Protein AF-A0A8J5IJC2-F1 (afdb_monomer_lite)

Foldseek 3Di:
DDDDPPDPDDPVVVPPDDDPDFDWDWDFDQDPVVRDTDTDTDGHRPDDPPVVVVLVLVLLVVVLVQCVPPVLLVLLQVLCVVVVHDRDDRDDDDDDDDPVSVVSVVVCVVCVVSVVVSLVVDPCVVVVVCVSPDDD

Structure (mmCIF, N/CA/C/O backbone):
data_AF-A0A8J5IJC2-F1
#
_entry.id   AF-A0A8J5IJC2-F1
#
loop_
_atom_site.group_PDB
_atom_site.id
_atom_site.type_symbol
_atom_site.label_atom_id
_atom_site.label_alt_id
_atom_site.label_comp_id
_atom_site.label_asym_id
_atom_site.label_entity_id
_atom_site.label_seq_id
_atom_site.pdbx_PDB_ins_code
_atom_site.Cartn_x
_atom_site.Cartn_y
_atom_site.Cartn_z
_atom_site.occupancy
_atom_site.B_iso_or_equiv
_atom_site.auth_seq_id
_atom_site.auth_comp_id
_atom_site.auth_asym_id
_atom_site.auth_atom_id
_atom_site.pdbx_PDB_model_num
ATOM 1 N N . MET A 1 1 ? 40.171 -15.729 0.464 1.00 39.00 1 MET A N 1
ATOM 2 C CA . MET A 1 1 ? 39.879 -15.397 -0.945 1.00 39.00 1 MET A CA 1
ATOM 3 C C . MET A 1 1 ? 38.520 -14.717 -0.941 1.00 39.00 1 MET A C 1
ATOM 5 O O . MET A 1 1 ? 37.533 -15.398 -0.703 1.00 39.00 1 MET A O 1
ATOM 9 N N . SER A 1 2 ? 38.489 -13.385 -1.018 1.00 44.62 2 SER A N 1
ATOM 10 C CA . SER A 1 2 ? 37.253 -12.597 -0.936 1.00 44.62 2 SER A CA 1
ATOM 11 C C . SER A 1 2 ? 36.666 -12.419 -2.330 1.00 44.62 2 SER A C 1
ATOM 13 O O . SER A 1 2 ? 37.336 -11.908 -3.225 1.00 44.62 2 SER A O 1
ATOM 15 N N . ASP A 1 3 ? 35.427 -12.865 -2.491 1.00 43.66 3 ASP A N 1
ATOM 16 C CA . ASP A 1 3 ? 34.644 -12.762 -3.714 1.00 43.66 3 ASP A CA 1
ATOM 17 C C . ASP A 1 3 ? 34.124 -11.322 -3.834 1.00 43.66 3 ASP A C 1
ATOM 19 O O . ASP A 1 3 ? 33.207 -10.912 -3.121 1.00 43.66 3 ASP A O 1
ATOM 23 N N . THR A 1 4 ? 34.792 -10.508 -4.652 1.00 52.34 4 THR A N 1
ATOM 24 C CA . THR A 1 4 ? 34.348 -9.141 -4.958 1.00 52.34 4 THR A CA 1
ATOM 25 C C . THR A 1 4 ? 33.920 -9.139 -6.412 1.00 52.34 4 THR A C 1
ATOM 27 O O . THR A 1 4 ? 34.765 -9.143 -7.302 1.00 52.34 4 THR A O 1
ATOM 30 N N . THR A 1 5 ? 32.612 -9.170 -6.661 1.00 50.75 5 THR A N 1
ATOM 31 C CA . THR A 1 5 ? 32.032 -9.087 -8.004 1.00 50.75 5 THR A CA 1
ATOM 32 C C . THR A 1 5 ? 32.439 -7.759 -8.661 1.00 50.75 5 THR A C 1
ATOM 34 O O . THR A 1 5 ? 31.982 -6.701 -8.216 1.00 50.75 5 THR A O 1
ATOM 37 N N . PRO A 1 6 ? 33.255 -7.749 -9.731 1.00 47.47 6 PRO A N 1
ATOM 38 C CA . PRO A 1 6 ? 33.656 -6.520 -10.399 1.00 47.47 6 PRO A CA 1
ATOM 39 C C . PRO A 1 6 ? 32.592 -6.140 -11.437 1.00 47.47 6 PRO A C 1
ATOM 41 O O . PRO A 1 6 ? 32.789 -6.305 -12.636 1.00 47.47 6 PRO A O 1
ATOM 44 N N . SER A 1 7 ? 31.416 -5.693 -10.991 1.00 52.53 7 SER A N 1
ATOM 45 C CA . SER A 1 7 ? 30.450 -4.989 -11.857 1.00 52.53 7 SER A CA 1
ATOM 46 C C . SER A 1 7 ? 29.295 -4.376 -11.069 1.00 52.53 7 SER A C 1
ATOM 48 O O . SER A 1 7 ? 28.123 -4.620 -11.339 1.00 52.53 7 SER A O 1
ATOM 50 N N . ALA A 1 8 ? 29.614 -3.525 -10.101 1.00 47.00 8 ALA A N 1
ATOM 51 C CA . ALA A 1 8 ? 28.710 -2.439 -9.748 1.00 47.00 8 ALA A CA 1
ATOM 52 C C . ALA A 1 8 ? 29.224 -1.188 -10.471 1.00 47.00 8 ALA A C 1
ATOM 54 O O . ALA A 1 8 ? 30.183 -0.563 -10.027 1.00 47.00 8 ALA A O 1
ATOM 55 N N . LYS A 1 9 ? 28.644 -0.865 -11.633 1.00 51.8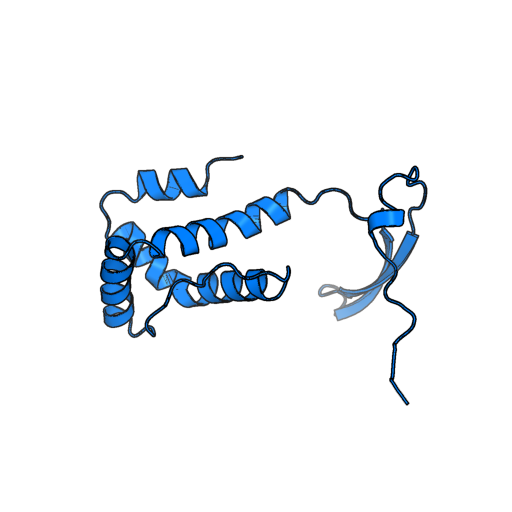8 9 LYS A N 1
ATOM 56 C CA . LYS A 1 9 ? 28.925 0.407 -12.313 1.00 51.88 9 LYS A CA 1
ATOM 57 C C . LYS A 1 9 ? 28.231 1.518 -11.528 1.00 51.88 9 LYS A C 1
ATOM 59 O O . LYS A 1 9 ? 27.026 1.439 -11.291 1.00 51.88 9 LYS A O 1
ATOM 64 N N . ASN A 1 10 ? 28.997 2.509 -11.082 1.00 49.88 10 ASN A N 1
ATOM 65 C CA . ASN A 1 10 ? 28.480 3.620 -10.297 1.00 49.88 10 ASN A CA 1
ATOM 66 C C . ASN A 1 10 ? 27.628 4.515 -11.210 1.00 49.88 10 ASN A C 1
ATOM 68 O O . ASN A 1 10 ? 28.122 5.086 -12.176 1.00 49.88 10 ASN A O 1
ATOM 72 N N . VAL A 1 11 ? 26.322 4.578 -10.946 1.00 51.12 11 VAL A N 1
ATOM 73 C CA . VAL A 1 11 ? 25.348 5.271 -11.813 1.00 51.12 11 VAL A CA 1
ATOM 74 C C . VAL A 1 11 ? 25.561 6.791 -11.802 1.00 51.12 11 VAL A C 1
ATOM 76 O O . VAL A 1 11 ? 25.141 7.472 -12.733 1.00 51.12 11 VAL A O 1
ATOM 79 N N . ALA A 1 12 ? 26.244 7.315 -10.778 1.00 53.81 12 ALA A N 1
ATOM 80 C CA . ALA A 1 12 ? 26.545 8.736 -10.631 1.00 53.81 12 ALA A CA 1
ATOM 81 C C . ALA A 1 12 ? 27.420 9.291 -11.770 1.00 53.81 12 ALA A C 1
ATOM 83 O O . ALA A 1 12 ? 27.197 10.415 -12.206 1.00 53.81 12 ALA A O 1
ATOM 84 N N . ASP A 1 13 ? 28.338 8.485 -12.314 1.00 50.62 13 ASP A N 1
ATOM 85 C CA . ASP A 1 13 ? 29.309 8.936 -13.322 1.00 50.62 13 ASP A CA 1
ATOM 86 C C . ASP A 1 13 ? 28.683 9.174 -14.713 1.00 50.62 13 ASP A C 1
ATOM 88 O O . ASP A 1 13 ? 29.364 9.624 -15.626 1.00 50.62 13 ASP A O 1
ATOM 92 N N . HIS A 1 14 ? 27.403 8.828 -14.911 1.00 53.28 14 HIS A N 1
ATOM 93 C CA . HIS A 1 14 ? 26.690 8.922 -16.200 1.00 53.28 14 HIS A CA 1
ATOM 94 C C . HIS A 1 14 ? 25.516 9.921 -16.161 1.00 53.28 14 HIS A C 1
ATOM 96 O O . HIS A 1 14 ? 24.612 9.859 -17.001 1.00 53.28 14 HIS A O 1
ATOM 102 N N . ILE A 1 15 ? 25.471 10.792 -15.146 1.00 52.31 15 ILE A N 1
ATOM 103 C CA . ILE A 1 15 ? 24.388 11.773 -14.975 1.00 52.31 15 ILE A CA 1
ATOM 104 C C . ILE A 1 15 ? 24.649 13.058 -15.776 1.00 52.31 15 ILE A C 1
ATOM 106 O O . ILE A 1 15 ? 23.685 13.643 -16.260 1.00 52.31 15 ILE A O 1
ATOM 110 N N . ASP A 1 16 ? 25.913 13.420 -16.017 1.00 47.41 16 ASP A N 1
ATOM 111 C CA . ASP A 1 16 ? 26.277 14.703 -16.646 1.00 47.41 16 ASP A CA 1
ATOM 112 C C . ASP A 1 16 ? 26.792 14.596 -18.096 1.00 47.41 16 ASP A C 1
ATOM 114 O O . ASP A 1 16 ? 27.150 15.606 -18.698 1.00 47.41 16 ASP A O 1
ATOM 118 N N . SER A 1 17 ? 26.824 13.401 -18.700 1.00 45.72 17 SER A N 1
ATOM 119 C CA . SER A 1 17 ? 27.135 13.265 -20.131 1.00 45.72 17 SER A CA 1
ATOM 120 C C . SER A 1 17 ? 25.862 13.410 -20.963 1.00 45.72 17 SER A C 1
ATOM 122 O O . SER A 1 17 ? 24.899 12.674 -20.723 1.00 45.72 17 SER A O 1
ATOM 124 N N . GLU A 1 18 ? 25.870 14.315 -21.946 1.00 50.12 18 GLU A N 1
ATOM 125 C CA . GLU A 1 18 ? 24.816 14.469 -22.956 1.00 50.12 18 GLU A CA 1
ATOM 126 C C . GLU A 1 18 ? 24.369 13.090 -23.466 1.00 50.12 18 GLU A C 1
ATOM 128 O O . GLU A 1 18 ? 25.147 12.341 -24.057 1.00 50.12 18 GLU A O 1
ATOM 133 N N . LYS A 1 19 ? 23.126 12.702 -23.157 1.00 50.97 19 LYS A N 1
ATOM 134 C CA . LYS A 1 19 ? 22.602 11.377 -23.496 1.00 50.97 19 LYS A CA 1
ATOM 135 C C . LYS A 1 19 ? 22.082 11.361 -24.925 1.00 50.97 19 LYS A C 1
ATOM 137 O O . LYS A 1 19 ? 20.874 11.362 -25.146 1.00 50.97 19 LYS A O 1
ATOM 142 N N . GLU A 1 20 ? 22.987 11.282 -25.886 1.00 56.50 20 GLU A N 1
ATOM 143 C CA . GLU A 1 20 ? 22.669 10.635 -27.154 1.00 56.50 20 GLU A CA 1
ATOM 144 C C . GLU A 1 20 ? 23.007 9.155 -27.010 1.00 56.50 20 GLU A C 1
ATOM 146 O O . GLU A 1 20 ? 24.162 8.792 -27.129 1.00 56.50 20 GLU A O 1
ATOM 151 N N 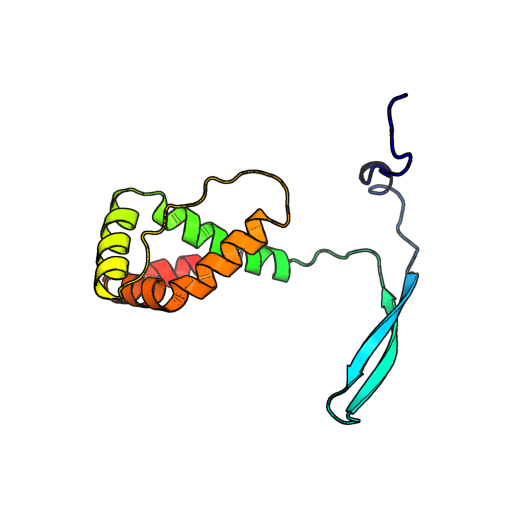. ASP A 1 21 ? 22.024 8.316 -26.669 1.00 50.09 21 ASP A N 1
ATOM 152 C CA . ASP A 1 21 ? 22.077 6.879 -26.979 1.00 50.09 21 ASP A CA 1
ATOM 153 C C . ASP A 1 21 ? 20.713 6.235 -26.700 1.00 50.09 21 ASP A C 1
ATOM 155 O O . ASP A 1 21 ? 20.429 5.690 -25.631 1.00 50.09 21 ASP A O 1
ATOM 159 N N . CYS A 1 22 ? 19.826 6.304 -27.691 1.00 54.47 22 CYS A N 1
ATOM 160 C CA . CYS A 1 22 ? 18.701 5.383 -27.782 1.00 54.47 22 CYS A CA 1
ATOM 161 C C . CYS A 1 22 ? 19.257 3.972 -28.015 1.00 54.47 22 CYS A C 1
ATOM 163 O O . CYS A 1 22 ? 19.908 3.738 -29.031 1.00 54.47 22 CYS A O 1
ATOM 165 N N . PHE A 1 23 ? 18.978 3.011 -27.131 1.00 59.34 23 PHE A N 1
ATOM 166 C CA . PHE A 1 23 ? 19.364 1.619 -27.366 1.00 59.34 23 PHE A CA 1
ATOM 167 C C . PHE A 1 23 ? 18.157 0.791 -27.806 1.00 59.34 23 PHE A C 1
ATOM 169 O O . PHE A 1 23 ? 17.082 0.826 -27.208 1.00 59.34 23 PHE A O 1
ATOM 176 N N . MET A 1 24 ? 18.329 0.020 -28.876 1.00 63.12 24 MET A N 1
ATOM 177 C CA . MET A 1 24 ? 17.302 -0.897 -29.364 1.00 63.12 24 MET A CA 1
ATOM 178 C C . MET A 1 24 ? 17.246 -2.123 -28.454 1.00 63.12 24 MET A C 1
ATOM 180 O O . MET A 1 24 ? 18.230 -2.853 -28.324 1.00 63.12 24 MET A O 1
ATOM 184 N N . ARG A 1 25 ? 16.092 -2.379 -27.832 1.00 58.97 25 ARG A N 1
ATOM 185 C CA . ARG A 1 25 ? 15.852 -3.591 -27.042 1.00 58.97 25 ARG A CA 1
ATOM 186 C C . ARG A 1 25 ? 14.787 -4.441 -27.716 1.00 58.97 25 ARG A C 1
ATOM 188 O O . ARG A 1 25 ? 13.685 -3.978 -27.986 1.00 58.97 25 ARG A O 1
ATOM 195 N N . THR A 1 26 ? 15.107 -5.712 -27.945 1.00 68.00 26 THR A N 1
ATOM 196 C CA . THR A 1 26 ? 14.110 -6.704 -28.366 1.00 68.00 26 THR A CA 1
ATOM 197 C C . THR A 1 26 ? 13.494 -7.333 -27.120 1.00 68.00 26 THR A C 1
ATOM 199 O O . THR A 1 26 ? 14.220 -7.861 -26.276 1.00 68.00 26 THR A O 1
ATOM 202 N N . VAL A 1 27 ? 12.172 -7.264 -26.986 1.00 74.69 27 VAL A N 1
ATOM 203 C CA . VAL A 1 27 ? 11.405 -7.934 -25.928 1.00 74.69 27 VAL A CA 1
ATOM 204 C C . VAL A 1 27 ? 10.406 -8.897 -26.557 1.00 74.69 27 VAL A C 1
ATOM 206 O O . VAL A 1 27 ? 9.813 -8.603 -27.591 1.00 74.69 27 VAL A O 1
ATOM 209 N N . THR A 1 28 ? 10.239 -10.070 -25.954 1.00 77.00 28 THR A N 1
ATOM 210 C CA . THR A 1 28 ? 9.183 -11.017 -26.325 1.00 77.00 28 THR A CA 1
ATOM 211 C C . THR A 1 28 ? 7.951 -10.717 -25.486 1.00 77.00 28 THR A C 1
ATOM 213 O O . THR A 1 28 ? 8.014 -10.817 -24.260 1.00 77.00 28 THR A O 1
ATOM 216 N N . VAL A 1 29 ? 6.856 -10.331 -26.133 1.00 79.31 29 VAL A N 1
ATOM 217 C CA . VAL A 1 29 ? 5.585 -9.991 -25.483 1.00 79.31 29 VAL A CA 1
ATOM 218 C C . VAL A 1 29 ? 4.540 -11.015 -25.908 1.00 79.31 29 VAL A C 1
ATOM 220 O O . VAL A 1 29 ? 4.540 -11.469 -27.049 1.00 79.31 29 VAL A O 1
ATOM 223 N N . TRP A 1 30 ? 3.680 -11.415 -24.978 1.00 85.00 30 TRP A N 1
ATOM 224 C CA . TRP A 1 30 ? 2.556 -12.291 -25.284 1.00 85.00 30 TRP A CA 1
ATOM 225 C C . TRP A 1 30 ? 1.468 -11.510 -26.029 1.00 85.00 30 TRP A C 1
ATOM 227 O O . TRP A 1 30 ? 1.042 -10.458 -25.551 1.00 85.00 30 TRP A O 1
ATOM 237 N N . ASN A 1 31 ? 1.031 -12.011 -27.185 1.00 82.94 31 ASN A N 1
ATOM 238 C CA . ASN A 1 31 ? -0.045 -11.433 -27.981 1.00 82.94 31 ASN A CA 1
ATOM 239 C C . ASN A 1 31 ? -1.303 -12.303 -27.876 1.00 82.94 31 ASN A C 1
ATOM 241 O O . ASN A 1 31 ? -1.368 -13.402 -28.420 1.00 82.94 31 ASN A O 1
ATOM 245 N N . GLU A 1 32 ? -2.323 -11.778 -27.200 1.00 81.38 32 GLU A N 1
ATOM 246 C CA . GLU A 1 32 ? -3.595 -12.475 -26.973 1.00 81.38 32 GLU A CA 1
ATOM 247 C C . GLU A 1 32 ? -4.430 -12.655 -28.251 1.00 81.38 32 GLU A C 1
ATOM 249 O O . GLU A 1 32 ? -5.234 -13.577 -28.330 1.00 81.38 32 GLU A O 1
ATOM 254 N N . SER A 1 33 ? -4.250 -11.798 -29.262 1.00 84.81 33 SER A N 1
ATOM 255 C CA . SER A 1 33 ? -5.029 -11.864 -30.510 1.00 84.81 33 SER A CA 1
ATOM 256 C C . SER A 1 33 ? -4.546 -12.957 -31.463 1.00 84.81 33 SER A C 1
ATOM 258 O O . SER A 1 33 ? -5.332 -13.486 -32.249 1.00 84.81 33 SER A O 1
ATOM 260 N N . THR A 1 34 ? -3.262 -13.300 -31.384 1.00 86.44 34 THR A N 1
ATOM 261 C CA . THR A 1 34 ? -2.617 -14.321 -32.219 1.00 86.44 34 THR A CA 1
ATOM 262 C C . THR A 1 34 ? -2.211 -15.563 -31.429 1.00 86.44 34 THR A C 1
ATOM 264 O O . THR A 1 34 ? -1.695 -16.503 -32.028 1.00 86.44 34 THR A O 1
ATOM 267 N N . ASP A 1 35 ? -2.451 -15.571 -30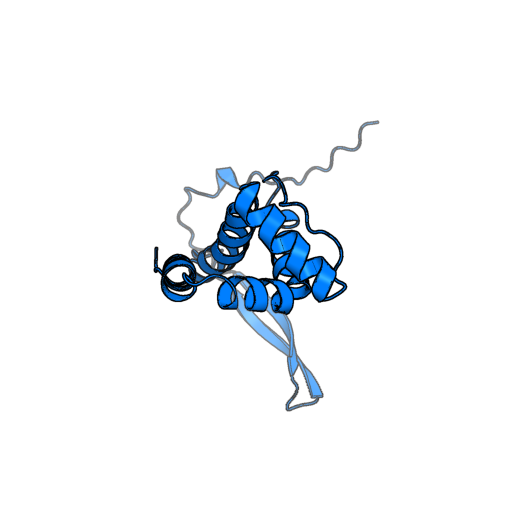.112 1.00 88.88 35 ASP A N 1
ATOM 268 C CA . ASP A 1 35 ? -2.068 -16.632 -29.169 1.00 88.88 35 ASP A CA 1
ATOM 269 C C . ASP A 1 35 ? -0.578 -17.019 -29.294 1.00 88.88 35 ASP A C 1
ATOM 271 O O . ASP A 1 35 ? -0.198 -18.191 -29.322 1.00 88.88 35 ASP A O 1
ATOM 275 N N . SER A 1 36 ? 0.289 -16.008 -29.446 1.00 87.94 36 SER A N 1
ATOM 276 C CA . SER A 1 36 ? 1.711 -16.192 -29.763 1.00 87.94 36 SER A CA 1
ATOM 277 C C . SER A 1 36 ? 2.644 -15.263 -28.988 1.00 87.94 36 SER A C 1
ATOM 279 O O . SER A 1 36 ? 2.268 -14.185 -28.529 1.00 87.94 36 SER A O 1
ATOM 281 N N . TRP A 1 37 ? 3.910 -15.676 -28.865 1.00 83.75 37 TRP A N 1
ATOM 282 C CA . TRP A 1 37 ? 4.991 -14.810 -28.390 1.00 83.75 37 TRP A CA 1
ATOM 283 C C . TRP A 1 37 ? 5.554 -13.986 -29.545 1.00 83.75 37 TRP A C 1
ATOM 285 O O . TRP A 1 37 ? 6.280 -14.509 -30.393 1.00 83.75 37 TRP A O 1
ATOM 295 N N . ASP A 1 38 ? 5.290 -12.686 -29.529 1.00 86.62 38 ASP A N 1
ATOM 296 C CA . ASP A 1 38 ? 5.750 -11.767 -30.561 1.00 86.62 38 ASP A CA 1
ATOM 297 C C . ASP A 1 38 ? 7.054 -11.090 -30.138 1.00 86.62 38 ASP A C 1
ATOM 299 O O . ASP A 1 38 ? 7.227 -10.656 -28.995 1.00 86.62 38 ASP A O 1
ATOM 303 N N . LYS A 1 39 ? 8.003 -10.986 -31.073 1.00 80.94 39 LYS A N 1
ATOM 304 C CA . LYS A 1 39 ? 9.241 -10.225 -30.865 1.00 80.94 39 LYS A CA 1
ATOM 305 C C . LYS A 1 39 ? 8.999 -8.767 -31.227 1.00 80.94 39 LYS A C 1
ATOM 307 O O . LYS A 1 39 ? 8.958 -8.419 -32.404 1.00 80.94 39 LYS A O 1
ATOM 312 N N . LEU A 1 40 ? 8.901 -7.915 -30.214 1.00 74.38 40 LEU A N 1
ATOM 313 C CA . LEU A 1 40 ? 8.827 -6.473 -30.386 1.00 74.38 40 LEU A CA 1
ATOM 314 C C . LEU A 1 40 ? 10.236 -5.881 -30.289 1.00 74.38 40 LEU A C 1
ATOM 316 O O . LEU A 1 40 ? 10.912 -6.018 -29.267 1.00 74.38 40 LEU A O 1
ATOM 320 N N . VAL A 1 41 ? 10.683 -5.210 -31.349 1.00 68.12 41 VAL A N 1
ATOM 321 C CA . VAL A 1 41 ? 11.888 -4.376 -31.307 1.00 68.12 41 VAL A CA 1
ATOM 322 C C . VAL A 1 41 ? 11.454 -2.972 -30.907 1.00 68.12 41 VAL A C 1
ATOM 324 O O . VAL A 1 41 ? 10.728 -2.318 -31.650 1.00 68.12 41 VAL A O 1
ATOM 327 N N . MET A 1 42 ? 11.873 -2.517 -29.728 1.00 56.88 42 MET A N 1
ATOM 328 C CA . MET A 1 42 ? 11.525 -1.198 -29.208 1.00 56.88 42 MET A CA 1
ATOM 329 C C . MET A 1 42 ? 12.787 -0.356 -29.026 1.00 56.88 42 MET A C 1
ATOM 331 O O . MET A 1 42 ? 13.762 -0.799 -28.415 1.00 56.88 42 MET A O 1
ATOM 335 N N . THR A 1 43 ? 12.760 0.871 -29.541 1.00 53.25 43 THR A N 1
ATOM 336 C CA . THR A 1 43 ? 13.769 1.889 -29.243 1.00 53.25 43 THR A CA 1
ATOM 337 C C . THR A 1 43 ? 13.569 2.349 -27.804 1.00 53.25 43 THR A C 1
ATOM 339 O O . THR A 1 43 ? 12.530 2.920 -27.480 1.00 53.25 43 THR A O 1
ATOM 342 N N . VAL A 1 44 ? 14.530 2.072 -26.924 1.00 54.69 44 VAL A N 1
ATOM 343 C CA . VAL A 1 44 ? 14.479 2.494 -25.523 1.00 54.69 44 VAL A CA 1
ATOM 344 C C . VAL A 1 44 ? 15.398 3.692 -25.348 1.00 54.69 44 VAL A C 1
ATOM 346 O O . VAL A 1 44 ? 16.620 3.578 -25.424 1.00 54.69 44 VAL A O 1
ATOM 349 N N . THR A 1 45 ? 14.805 4.851 -25.087 1.00 55.50 45 THR A N 1
ATOM 350 C CA . THR A 1 45 ? 15.543 6.012 -24.588 1.00 55.50 45 THR A CA 1
ATOM 351 C C . THR A 1 45 ? 15.885 5.757 -23.112 1.00 55.50 45 THR A C 1
ATOM 353 O O . THR A 1 45 ? 14.996 5.335 -22.363 1.00 55.50 45 THR A O 1
ATOM 356 N N . PRO A 1 46 ? 17.133 5.962 -22.650 1.00 57.34 46 PRO A N 1
ATOM 357 C CA . PRO A 1 46 ? 17.497 5.781 -21.250 1.00 57.34 46 PRO A CA 1
ATOM 358 C C . PRO A 1 46 ? 16.637 6.666 -20.339 1.00 57.34 46 PRO A C 1
ATOM 360 O O . PRO A 1 46 ? 16.856 7.868 -20.256 1.00 57.34 46 PRO A O 1
ATOM 363 N N . GLY A 1 47 ? 15.669 6.035 -19.667 1.00 51.69 47 GLY A N 1
ATOM 364 C CA . GLY A 1 47 ? 14.892 6.534 -18.529 1.00 51.69 47 GLY A CA 1
ATOM 365 C C . GLY A 1 47 ? 14.622 8.036 -18.509 1.00 51.69 47 GLY A C 1
ATOM 366 O O . GLY A 1 47 ? 15.256 8.758 -17.743 1.00 51.69 47 GLY A O 1
ATOM 367 N N . CYS A 1 48 ? 13.648 8.496 -19.293 1.00 49.72 48 CYS A N 1
ATOM 368 C CA . CYS A 1 48 ? 12.976 9.759 -19.000 1.00 49.72 48 CYS A CA 1
ATOM 369 C C . CYS A 1 48 ? 12.266 9.674 -17.634 1.00 49.72 48 CYS A C 1
ATOM 371 O O . CYS A 1 48 ? 11.924 8.580 -17.171 1.00 49.72 48 CYS A O 1
ATOM 373 N N . ALA A 1 49 ? 12.068 10.817 -16.970 1.00 56.97 49 ALA A N 1
ATOM 374 C CA . ALA A 1 49 ? 11.317 10.875 -15.719 1.00 56.97 49 ALA A CA 1
ATOM 375 C C . ALA A 1 49 ? 9.918 10.265 -15.927 1.00 56.97 49 ALA A C 1
ATOM 377 O O . ALA A 1 49 ? 9.210 10.638 -16.858 1.00 56.97 49 ALA A O 1
ATOM 378 N N . PHE A 1 50 ? 9.553 9.280 -15.099 1.00 65.19 50 PHE A N 1
ATOM 379 C CA . PHE A 1 50 ? 8.218 8.680 -15.095 1.00 65.19 50 PHE A CA 1
ATOM 380 C C . PHE A 1 50 ? 7.443 9.233 -13.904 1.00 65.19 50 PHE A C 1
ATOM 382 O O . PHE A 1 50 ? 7.282 8.575 -12.867 1.00 65.19 50 PHE A O 1
ATOM 389 N N . ASP A 1 51 ? 7.036 10.491 -14.043 1.00 68.88 51 ASP A N 1
ATOM 390 C CA . ASP A 1 51 ? 6.390 11.258 -12.981 1.00 68.88 51 ASP A CA 1
ATOM 391 C C . ASP A 1 51 ? 5.069 10.604 -12.549 1.00 68.88 51 ASP A C 1
ATOM 393 O O . ASP A 1 51 ? 4.735 10.593 -11.360 1.00 68.88 51 ASP A O 1
ATOM 397 N N . GLU A 1 52 ? 4.364 9.941 -13.473 1.00 75.00 52 GLU A N 1
ATOM 398 C CA . GLU A 1 52 ? 3.175 9.143 -13.175 1.00 75.00 52 GLU A CA 1
ATOM 399 C C . GLU A 1 52 ? 3.494 7.984 -12.224 1.00 75.00 52 GLU A C 1
ATOM 401 O O . GLU A 1 52 ? 2.746 7.729 -11.277 1.00 75.00 52 GLU A O 1
ATOM 406 N N . GLY A 1 53 ? 4.628 7.306 -12.423 1.00 72.75 53 GLY A N 1
ATOM 407 C CA . GLY A 1 53 ? 5.097 6.253 -11.525 1.00 72.75 53 GLY A CA 1
ATOM 408 C C . GLY A 1 53 ? 5.398 6.787 -10.127 1.00 72.75 53 GLY A C 1
ATOM 409 O O . GLY A 1 53 ? 4.991 6.182 -9.132 1.00 72.75 53 GLY A O 1
ATOM 410 N N . GLY A 1 54 ? 6.041 7.954 -10.039 1.00 74.38 54 GLY A N 1
ATOM 411 C CA . GLY A 1 54 ? 6.275 8.649 -8.772 1.00 74.38 54 GLY A CA 1
ATOM 412 C C . GLY A 1 54 ? 4.970 8.982 -8.042 1.00 74.38 54 GLY A C 1
ATOM 413 O O . GLY A 1 54 ? 4.814 8.665 -6.859 1.00 74.38 54 GLY A O 1
ATOM 414 N N . ALA A 1 55 ? 3.990 9.535 -8.760 1.00 78.31 55 ALA A N 1
ATOM 415 C CA . ALA A 1 55 ? 2.674 9.862 -8.219 1.00 78.31 55 ALA A CA 1
ATOM 416 C C . ALA A 1 55 ? 1.912 8.619 -7.723 1.00 78.31 55 ALA A C 1
ATOM 418 O O . ALA A 1 55 ? 1.286 8.654 -6.657 1.00 78.31 55 ALA A O 1
ATOM 419 N N . VAL A 1 56 ? 1.989 7.501 -8.453 1.00 81.50 56 VAL A N 1
ATOM 420 C CA . VAL A 1 56 ? 1.379 6.224 -8.047 1.00 81.50 56 VAL A CA 1
ATOM 421 C C . VAL A 1 56 ? 2.003 5.696 -6.758 1.00 81.50 56 VAL A C 1
ATOM 423 O O . VAL A 1 56 ? 1.267 5.237 -5.891 1.00 81.50 56 VAL A O 1
ATOM 426 N N . ILE A 1 57 ? 3.323 5.800 -6.586 1.00 81.69 57 ILE A N 1
ATOM 427 C CA . ILE A 1 57 ? 4.030 5.351 -5.372 1.00 81.69 57 ILE A CA 1
ATOM 428 C C . ILE A 1 57 ? 3.732 6.262 -4.174 1.00 81.69 57 ILE A C 1
ATOM 430 O O . ILE A 1 57 ? 3.680 5.803 -3.027 1.00 81.69 57 ILE A O 1
ATOM 434 N N . GLN A 1 58 ? 3.488 7.549 -4.417 1.00 83.75 58 GLN A N 1
ATOM 435 C CA . GLN A 1 58 ? 3.214 8.502 -3.349 1.00 83.75 58 GLN A CA 1
ATOM 436 C C . GLN A 1 58 ? 1.871 8.234 -2.649 1.00 83.75 58 GLN A C 1
ATOM 438 O O . GLN A 1 58 ? 1.772 8.397 -1.432 1.00 83.75 58 GLN A O 1
ATOM 443 N N . LYS A 1 59 ? 0.851 7.755 -3.373 1.00 85.94 59 LYS A N 1
ATOM 444 C CA . LYS A 1 59 ? -0.474 7.422 -2.810 1.00 85.94 59 LYS A CA 1
ATOM 445 C C . LYS A 1 59 ? -0.424 6.382 -1.674 1.00 85.94 59 LYS A C 1
ATOM 447 O O . LYS A 1 59 ? -0.855 6.714 -0.567 1.00 85.94 59 LYS A O 1
ATOM 452 N N . PRO A 1 60 ? 0.123 5.163 -1.863 1.00 85.69 60 PRO A N 1
ATOM 453 C CA . PRO A 1 60 ? 0.220 4.177 -0.792 1.00 85.69 60 PRO A CA 1
ATOM 454 C C . PRO A 1 60 ? 1.187 4.619 0.319 1.00 85.69 60 PRO A C 1
ATOM 456 O O . PRO A 1 60 ? 1.006 4.239 1.475 1.00 85.69 60 PRO A O 1
ATOM 459 N N . ARG A 1 61 ? 2.172 5.483 0.023 1.00 86.56 61 ARG A N 1
ATOM 460 C CA . ARG A 1 61 ? 3.044 6.082 1.047 1.00 86.56 61 ARG A CA 1
ATOM 461 C C . ARG A 1 61 ? 2.279 7.045 1.956 1.00 86.56 61 ARG A C 1
ATOM 463 O O . ARG A 1 61 ? 2.404 6.953 3.176 1.00 86.56 61 ARG A O 1
ATOM 470 N N . ASN A 1 62 ? 1.461 7.923 1.378 1.00 86.75 62 ASN A N 1
ATOM 471 C CA . ASN A 1 62 ? 0.590 8.828 2.127 1.00 86.75 62 ASN A CA 1
ATOM 472 C C . ASN A 1 62 ? -0.419 8.039 2.970 1.00 86.75 62 ASN A C 1
ATOM 474 O O . ASN A 1 62 ? -0.609 8.351 4.144 1.00 86.75 62 ASN A O 1
ATOM 478 N N . LEU A 1 63 ? -0.994 6.972 2.407 1.00 87.69 63 LEU A N 1
ATOM 479 C CA . LEU A 1 63 ? -1.902 6.079 3.124 1.00 87.69 63 LEU A CA 1
ATOM 480 C C . LEU A 1 63 ? -1.220 5.418 4.333 1.00 87.69 63 LEU A C 1
ATOM 482 O O . LEU A 1 63 ? -1.738 5.467 5.445 1.00 87.69 63 LEU A O 1
ATOM 486 N N . ASN A 1 64 ? -0.022 4.857 4.151 1.00 88.31 64 ASN A N 1
ATOM 487 C CA . ASN A 1 64 ? 0.751 4.277 5.251 1.00 88.31 64 ASN A CA 1
ATOM 488 C C . ASN A 1 64 ? 1.102 5.321 6.327 1.00 88.31 64 ASN A C 1
ATOM 490 O O . ASN A 1 64 ? 1.064 5.022 7.519 1.00 88.31 64 ASN A O 1
ATOM 494 N N . ASN A 1 65 ? 1.414 6.556 5.923 1.00 86.88 65 ASN A N 1
ATOM 495 C CA . ASN A 1 65 ? 1.706 7.647 6.852 1.00 86.88 65 ASN A CA 1
ATOM 496 C C . ASN A 1 65 ? 0.480 8.086 7.662 1.00 86.88 65 ASN A C 1
ATOM 498 O O . ASN A 1 65 ? 0.633 8.379 8.845 1.00 86.88 65 ASN A O 1
ATOM 502 N N . HIS A 1 66 ? -0.719 8.078 7.074 1.00 87.00 66 HIS A N 1
ATOM 503 C CA . HIS A 1 66 ? -1.971 8.354 7.790 1.00 87.00 66 HIS A CA 1
ATOM 504 C C . HIS A 1 66 ? -2.127 7.417 8.994 1.00 87.00 66 HIS A C 1
ATOM 506 O O . HIS A 1 66 ? -2.305 7.850 10.126 1.00 87.00 66 HIS A O 1
ATOM 512 N N . PHE A 1 67 ? -1.914 6.115 8.812 1.00 87.69 67 PHE A N 1
ATOM 513 C CA . PHE A 1 67 ? -2.060 5.157 9.912 1.00 87.69 67 PHE A CA 1
ATOM 514 C C . PHE A 1 67 ? -0.913 5.166 10.938 1.00 87.69 67 PHE A C 1
ATOM 516 O O . PHE A 1 67 ? -0.997 4.470 11.953 1.00 87.69 67 PHE A O 1
ATOM 523 N N . LYS A 1 68 ? 0.138 5.984 10.764 1.00 86.50 68 LYS A N 1
ATOM 524 C CA . LYS A 1 68 ? 1.164 6.164 11.809 1.00 86.50 68 LYS A CA 1
ATOM 525 C C . LYS A 1 68 ? 0.593 6.821 13.064 1.00 86.50 68 LYS A C 1
ATOM 527 O O . LYS A 1 68 ? 1.038 6.486 14.162 1.00 86.50 68 LYS A O 1
ATOM 532 N N . SER A 1 69 ? -0.412 7.688 12.933 1.00 86.12 69 SER A N 1
ATOM 533 C CA . SER A 1 69 ? -1.093 8.287 14.084 1.00 86.12 69 SER A CA 1
ATOM 534 C C . SER A 1 69 ? -1.801 7.211 14.921 1.00 86.12 69 SER A C 1
ATOM 536 O O . SER A 1 69 ? -2.649 6.497 14.378 1.00 86.12 69 SER A O 1
ATOM 538 N N . PRO A 1 70 ? -1.537 7.098 16.240 1.00 87.75 70 PRO A N 1
ATOM 539 C CA . PRO A 1 70 ? -2.182 6.096 17.092 1.00 87.75 70 PRO A CA 1
ATOM 540 C C . PRO A 1 70 ? -3.712 6.164 17.052 1.00 87.75 70 PRO A C 1
ATOM 542 O O . PRO A 1 70 ? -4.382 5.136 17.028 1.00 87.75 70 PRO A O 1
ATOM 545 N N . LYS A 1 71 ? -4.279 7.376 16.970 1.00 88.75 71 LYS A N 1
ATOM 546 C CA . LYS A 1 71 ? -5.731 7.584 16.870 1.00 88.75 71 LYS A CA 1
ATOM 547 C C . LYS A 1 71 ? -6.306 6.942 15.606 1.00 88.75 71 LYS A C 1
ATOM 549 O O . LYS A 1 71 ? -7.303 6.228 15.676 1.00 88.75 71 LYS A O 1
ATOM 554 N N . GLN A 1 72 ? -5.684 7.206 14.457 1.00 88.75 72 GLN A N 1
ATOM 555 C CA . GLN A 1 72 ? -6.141 6.695 13.162 1.00 88.75 72 GLN A CA 1
ATOM 556 C C . GLN A 1 72 ? -5.909 5.185 13.066 1.00 88.75 72 GLN A C 1
ATOM 558 O O . GLN A 1 72 ? -6.804 4.467 12.632 1.00 88.75 72 GLN A O 1
ATOM 563 N N . ARG A 1 73 ? -4.769 4.699 13.571 1.00 89.56 73 ARG A N 1
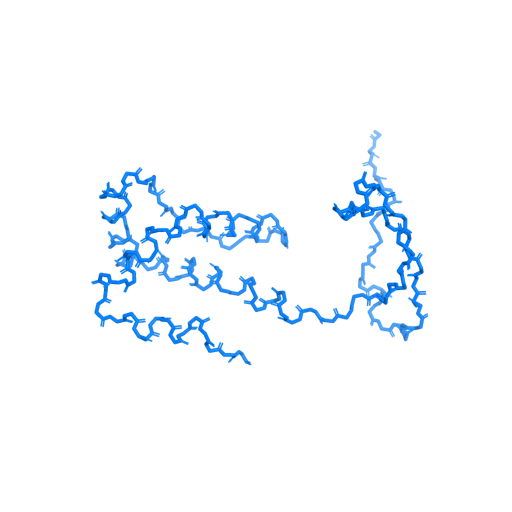ATOM 564 C CA . ARG A 1 73 ? -4.445 3.271 13.646 1.00 89.56 73 ARG A CA 1
ATOM 565 C C . ARG A 1 73 ? -5.448 2.491 14.486 1.00 89.56 73 ARG A C 1
ATOM 567 O O . ARG A 1 73 ? -5.967 1.490 14.024 1.00 89.56 73 ARG A O 1
ATOM 574 N N . ASN A 1 74 ? -5.771 2.965 15.687 1.00 90.06 74 ASN A N 1
ATOM 575 C CA . ASN A 1 74 ? -6.701 2.265 16.575 1.00 90.06 74 ASN A CA 1
ATOM 576 C C . ASN A 1 74 ? -8.125 2.235 16.010 1.00 90.06 74 ASN A C 1
ATOM 578 O O . ASN A 1 74 ? -8.844 1.259 16.198 1.00 90.06 74 ASN A O 1
ATOM 582 N N . ALA A 1 75 ? -8.540 3.287 15.301 1.00 89.62 75 ALA A N 1
ATOM 583 C CA . ALA A 1 75 ? -9.809 3.281 14.580 1.00 89.62 75 ALA A CA 1
ATOM 584 C C . ALA A 1 75 ? -9.792 2.291 13.402 1.00 89.62 75 ALA A C 1
ATOM 586 O O . ALA A 1 75 ? -10.775 1.589 13.189 1.00 89.62 75 ALA A O 1
ATOM 587 N N . PHE A 1 76 ? -8.671 2.191 12.682 1.00 90.81 76 PHE A N 1
ATOM 588 C CA . PHE A 1 76 ? -8.492 1.219 11.607 1.00 90.81 76 PHE A CA 1
ATOM 589 C C . PHE A 1 76 ? -8.510 -0.229 12.119 1.00 90.81 76 PHE A C 1
ATOM 591 O O . PHE A 1 76 ? -9.228 -1.050 11.558 1.00 90.81 76 PHE A O 1
ATOM 598 N N . LYS A 1 77 ? -7.827 -0.523 13.235 1.00 91.62 77 LYS A N 1
ATOM 599 C CA . LYS A 1 77 ? -7.786 -1.857 13.868 1.00 91.62 77 LYS A CA 1
ATOM 600 C C . LYS A 1 77 ? -9.180 -2.427 14.138 1.00 91.62 77 LYS A C 1
ATOM 602 O O . LYS A 1 77 ? -9.449 -3.562 13.773 1.00 91.62 77 LYS A O 1
ATOM 607 N N . LYS A 1 78 ? -10.107 -1.609 14.648 1.00 91.06 78 LYS A N 1
ATOM 608 C CA . LYS A 1 78 ? -11.508 -2.020 14.872 1.00 91.06 78 LYS A CA 1
ATOM 609 C C . LYS A 1 78 ? -12.215 -2.480 13.596 1.00 91.06 78 LYS A C 1
ATOM 611 O O . LYS A 1 78 ? -13.055 -3.371 13.634 1.00 91.06 78 LYS A O 1
ATOM 616 N N . ILE A 1 79 ? -11.899 -1.853 12.466 1.00 91.19 79 ILE A N 1
ATOM 617 C CA . ILE A 1 79 ? -12.478 -2.201 11.164 1.00 91.19 79 ILE A CA 1
ATOM 618 C C . ILE A 1 79 ? -11.821 -3.460 10.613 1.00 91.19 79 ILE A C 1
ATOM 620 O O . ILE A 1 79 ? -12.511 -4.305 10.051 1.00 91.19 79 ILE A 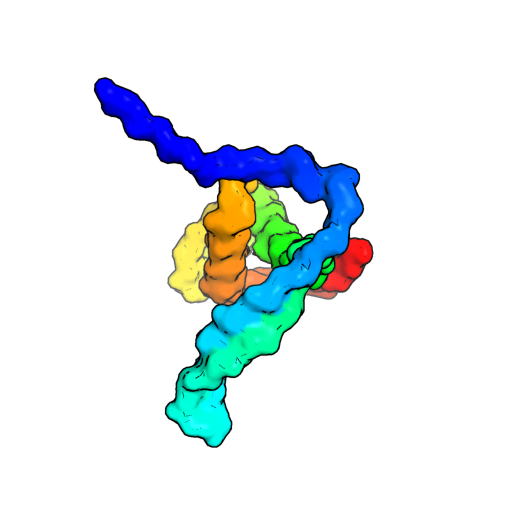O 1
ATOM 624 N N . GLN A 1 80 ? -10.511 -3.617 10.815 1.00 91.06 80 GLN A N 1
ATOM 625 C CA . GLN A 1 80 ? -9.815 -4.853 10.470 1.00 91.06 80 GLN A CA 1
ATOM 626 C C . GLN A 1 80 ? -10.402 -6.041 11.239 1.00 91.06 80 GLN A C 1
ATOM 628 O O . GLN A 1 80 ? -10.762 -7.030 10.613 1.00 91.06 80 GLN A O 1
ATOM 633 N N . GLU A 1 81 ? -10.605 -5.907 12.552 1.00 92.56 81 GLU A N 1
ATOM 634 C CA . GLU A 1 81 ? -11.260 -6.921 13.389 1.00 92.56 81 GLU A CA 1
ATOM 635 C C . GLU A 1 81 ? -12.674 -7.250 12.889 1.00 92.56 81 GLU A C 1
ATOM 637 O O . GLU A 1 81 ? -13.000 -8.419 12.687 1.00 92.56 81 GLU A O 1
ATOM 642 N N . ALA A 1 82 ? -13.497 -6.231 12.614 1.00 91.75 82 ALA A N 1
ATOM 643 C CA . ALA A 1 82 ? -14.860 -6.422 12.114 1.00 91.75 82 ALA A CA 1
ATOM 644 C C . ALA A 1 82 ? -14.912 -7.147 10.758 1.00 91.75 82 ALA A C 1
ATOM 646 O O . ALA A 1 82 ? -15.851 -7.893 10.488 1.00 91.75 82 ALA A O 1
ATOM 647 N N . LEU A 1 83 ? -13.900 -6.944 9.912 1.00 91.31 83 LEU A N 1
ATOM 648 C CA . LEU A 1 83 ? -13.777 -7.575 8.598 1.00 91.31 83 LEU A CA 1
ATOM 649 C C . LEU A 1 83 ? -12.900 -8.840 8.616 1.00 91.31 83 LEU A C 1
ATOM 651 O O . LEU A 1 83 ? -12.601 -9.381 7.555 1.00 91.31 83 LEU A O 1
ATOM 655 N N . SER A 1 84 ? -12.487 -9.322 9.796 1.00 92.50 84 SER A N 1
ATOM 656 C CA . SER A 1 84 ? -11.597 -10.485 9.962 1.00 92.50 84 SER A CA 1
ATOM 657 C C . SER A 1 84 ? -10.241 -10.361 9.245 1.00 92.50 84 SER A C 1
ATOM 659 O O . SER A 1 84 ? -9.637 -11.357 8.846 1.00 92.50 84 SER A O 1
ATOM 661 N N . TYR A 1 85 ? -9.742 -9.136 9.084 1.00 89.12 85 TYR A N 1
ATOM 662 C CA . TYR A 1 85 ? -8.402 -8.864 8.576 1.00 89.12 85 TYR A CA 1
ATOM 663 C C . TYR A 1 85 ? -7.363 -8.896 9.703 1.00 89.12 85 TYR A C 1
ATOM 665 O O . TYR A 1 85 ? -7.646 -8.446 10.815 1.00 89.12 85 TYR A O 1
ATOM 673 N N . PRO A 1 86 ? -6.129 -9.350 9.417 1.00 87.56 86 PRO A N 1
ATOM 674 C CA . PRO A 1 86 ? -5.040 -9.251 10.374 1.00 87.56 86 PRO A CA 1
ATOM 675 C C . PRO A 1 86 ? -4.716 -7.789 10.696 1.00 87.56 86 PRO A C 1
ATOM 677 O O . PRO A 1 86 ? -4.890 -6.891 9.872 1.00 87.56 86 PRO A O 1
ATOM 680 N N . GLU A 1 87 ? -4.221 -7.556 11.905 1.00 86.31 87 GLU A N 1
ATOM 681 C CA . GLU A 1 87 ? -3.797 -6.238 12.360 1.00 86.31 87 GLU A CA 1
ATOM 682 C C . GLU A 1 87 ? -2.658 -5.703 11.483 1.00 86.31 87 GLU A C 1
ATOM 684 O O . GLU A 1 87 ? -1.631 -6.361 11.287 1.00 86.31 87 GLU A O 1
ATOM 689 N N . LEU A 1 88 ? -2.838 -4.497 10.939 1.00 81.06 88 LEU A N 1
ATOM 690 C CA . LEU A 1 88 ? -1.802 -3.848 10.144 1.00 81.06 88 LEU A CA 1
ATOM 691 C C . LEU A 1 88 ? -1.009 -2.886 11.021 1.00 81.06 88 LEU A C 1
ATOM 693 O O . LEU A 1 88 ? -1.540 -1.893 11.520 1.00 81.06 88 LEU A O 1
ATOM 697 N N . GLU A 1 89 ? 0.296 -3.121 11.113 1.00 80.62 89 GLU A N 1
ATOM 698 C CA . GLU A 1 89 ? 1.219 -2.122 11.636 1.00 80.62 89 GLU A CA 1
ATOM 699 C C . GLU A 1 89 ? 1.772 -1.252 10.493 1.00 80.62 89 GLU A C 1
ATOM 701 O O . GLU A 1 89 ? 2.254 -1.786 9.483 1.00 80.62 89 GLU A O 1
ATOM 706 N N . PRO A 1 90 ? 1.722 0.090 10.625 1.00 80.69 90 PRO A N 1
ATOM 707 C CA . PRO A 1 90 ? 2.322 0.998 9.661 1.00 80.69 90 PRO A CA 1
ATOM 708 C C . PRO A 1 90 ? 3.790 0.650 9.462 1.00 80.69 90 PRO A C 1
ATOM 710 O O . PRO A 1 90 ? 4.556 0.504 10.416 1.00 80.69 90 PRO A O 1
ATOM 713 N N . THR A 1 91 ? 4.204 0.537 8.207 1.00 80.81 91 THR A N 1
ATOM 714 C CA . THR A 1 91 ? 5.595 0.213 7.916 1.00 80.81 91 THR A CA 1
ATOM 715 C C . THR A 1 91 ? 6.451 1.462 8.134 1.00 80.81 91 THR A C 1
ATOM 717 O O . THR A 1 91 ? 6.144 2.541 7.616 1.00 80.81 91 THR A O 1
ATOM 720 N N . THR A 1 92 ? 7.531 1.331 8.907 1.00 73.31 92 THR A N 1
ATOM 721 C CA . THR A 1 92 ? 8.569 2.364 8.995 1.00 73.31 92 THR A CA 1
ATOM 722 C C . THR A 1 92 ? 9.284 2.457 7.657 1.00 73.31 92 THR A C 1
ATOM 724 O O . THR A 1 92 ? 9.666 1.438 7.084 1.00 73.31 92 THR A O 1
ATOM 727 N N . ASP A 1 93 ? 9.462 3.681 7.178 1.00 66.56 93 ASP A N 1
ATOM 728 C CA . ASP A 1 93 ? 10.202 3.947 5.953 1.00 66.56 93 ASP A CA 1
ATOM 729 C C . ASP A 1 93 ? 11.655 3.491 6.139 1.00 66.56 93 ASP A C 1
ATOM 731 O O . ASP A 1 93 ? 12.334 3.941 7.064 1.00 66.56 93 ASP A O 1
ATOM 735 N N . LYS A 1 94 ? 12.093 2.526 5.333 1.00 60.19 94 LYS A N 1
ATOM 736 C CA . LYS A 1 94 ? 13.450 1.977 5.357 1.00 60.19 94 LYS A CA 1
ATOM 737 C C . LYS A 1 94 ? 13.893 1.817 3.905 1.00 60.19 94 LYS A C 1
ATOM 739 O O . LYS A 1 94 ? 13.270 1.054 3.166 1.00 60.19 94 LYS A O 1
ATOM 744 N N . ASP A 1 95 ? 14.945 2.533 3.504 1.00 50.50 95 ASP A N 1
ATOM 745 C CA . ASP A 1 95 ? 15.632 2.326 2.219 1.00 50.50 95 ASP A CA 1
ATOM 746 C C . ASP A 1 95 ? 15.995 0.829 2.082 1.00 50.50 95 ASP A C 1
ATOM 748 O O . ASP A 1 95 ? 16.449 0.223 3.050 1.00 50.50 95 ASP A O 1
ATOM 752 N N . VAL A 1 96 ? 15.720 0.115 0.976 1.00 51.72 96 VAL A N 1
ATOM 753 C CA . VAL A 1 96 ? 16.211 0.368 -0.390 1.00 51.72 96 VAL A CA 1
ATOM 754 C C . VAL A 1 96 ? 15.139 0.066 -1.479 1.00 51.72 96 VAL A C 1
ATOM 756 O O . VAL A 1 96 ? 14.799 -1.077 -1.793 1.00 51.72 96 VAL A O 1
ATOM 759 N N . ARG A 1 97 ? 14.596 1.157 -2.032 1.00 67.50 97 ARG A N 1
ATOM 760 C CA . ARG A 1 97 ? 14.054 1.488 -3.382 1.00 67.50 97 ARG A CA 1
ATOM 761 C C . ARG A 1 97 ? 13.131 0.596 -4.237 1.00 67.50 97 ARG A C 1
ATOM 763 O O . ARG A 1 97 ? 12.497 1.159 -5.119 1.00 67.50 97 ARG A O 1
ATOM 770 N N . VAL A 1 98 ? 12.916 -0.696 -4.007 1.00 68.12 98 VAL A N 1
ATOM 771 C CA . VAL A 1 98 ? 11.838 -1.431 -4.737 1.00 68.12 98 VAL A CA 1
ATOM 772 C C . VAL A 1 98 ? 11.018 -2.294 -3.796 1.00 68.12 98 VAL A C 1
ATOM 774 O O . VAL A 1 98 ? 9.791 -2.249 -3.820 1.00 68.12 98 VAL A O 1
ATOM 777 N N . ALA A 1 99 ? 11.683 -3.019 -2.899 1.00 74.88 99 ALA A N 1
ATOM 778 C CA . ALA A 1 99 ? 11.018 -3.936 -1.981 1.00 74.88 99 ALA A CA 1
ATOM 779 C C . ALA A 1 99 ? 10.013 -3.224 -1.060 1.00 74.88 99 ALA A C 1
ATOM 781 O O . ALA A 1 99 ? 8.912 -3.730 -0.844 1.00 74.88 99 ALA A O 1
ATOM 782 N N . TYR A 1 100 ? 10.362 -2.033 -0.560 1.00 80.94 100 TYR A N 1
ATOM 783 C CA . TYR A 1 100 ? 9.454 -1.220 0.251 1.00 80.94 100 TYR A CA 1
ATOM 784 C C . TYR A 1 100 ? 8.217 -0.786 -0.542 1.00 80.94 100 TYR A C 1
ATOM 786 O O . TYR A 1 100 ? 7.094 -0.989 -0.087 1.00 80.94 100 TYR A O 1
ATOM 794 N N . THR A 1 101 ? 8.408 -0.278 -1.760 1.00 79.06 101 THR A N 1
ATOM 795 C CA . THR A 1 101 ? 7.315 0.102 -2.661 1.00 79.06 101 THR A CA 1
ATOM 796 C C . THR A 1 101 ? 6.406 -1.085 -2.973 1.00 79.06 101 THR A C 1
ATOM 798 O O . THR A 1 101 ? 5.191 -0.983 -2.826 1.00 79.06 101 THR A O 1
ATOM 801 N N . CYS A 1 102 ? 6.972 -2.245 -3.317 1.00 82.38 102 CYS A N 1
ATOM 802 C CA . CYS A 1 102 ? 6.199 -3.467 -3.535 1.00 82.38 102 CYS A CA 1
ATOM 803 C C . CYS A 1 102 ? 5.427 -3.885 -2.280 1.00 82.38 102 CYS A C 1
ATOM 805 O O . CYS A 1 102 ? 4.282 -4.320 -2.383 1.00 82.38 102 CYS A O 1
ATOM 807 N N . LYS A 1 103 ? 6.028 -3.747 -1.092 1.00 84.62 103 LYS A N 1
ATOM 808 C CA . LYS A 1 103 ? 5.358 -4.039 0.177 1.00 84.62 103 LYS A CA 1
ATOM 809 C C . LYS A 1 103 ? 4.178 -3.099 0.403 1.00 84.62 103 LYS A C 1
ATOM 811 O O . LYS A 1 103 ? 3.097 -3.581 0.724 1.00 84.62 103 LYS A O 1
ATOM 816 N N . LEU A 1 104 ? 4.363 -1.797 0.187 1.00 85.50 104 LEU A N 1
ATOM 817 C CA . LEU A 1 104 ? 3.293 -0.808 0.293 1.00 85.50 104 LEU A CA 1
ATOM 818 C C . LEU A 1 104 ? 2.147 -1.113 -0.674 1.00 85.50 104 LEU A C 1
ATOM 820 O O . LEU A 1 104 ? 1.004 -1.162 -0.239 1.00 85.50 104 LEU A O 1
ATOM 824 N N . ILE A 1 105 ? 2.445 -1.396 -1.945 1.00 85.94 105 ILE A N 1
ATOM 825 C CA . ILE A 1 105 ? 1.426 -1.741 -2.947 1.00 85.94 105 ILE A CA 1
ATOM 826 C C . ILE A 1 105 ? 0.663 -3.001 -2.527 1.00 85.94 105 ILE A C 1
ATOM 828 O O . ILE A 1 105 ? -0.564 -2.998 -2.516 1.00 85.94 105 ILE A O 1
ATOM 832 N N . ARG A 1 106 ? 1.369 -4.065 -2.121 1.00 87.50 106 ARG A N 1
ATOM 833 C CA . ARG A 1 106 ? 0.735 -5.310 -1.654 1.00 87.50 106 ARG A CA 1
ATOM 834 C C . ARG A 1 106 ? -0.172 -5.069 -0.452 1.00 87.50 106 ARG A C 1
ATOM 836 O O . ARG A 1 106 ? -1.293 -5.560 -0.443 1.00 87.50 106 ARG A O 1
ATOM 843 N N . ILE A 1 107 ? 0.287 -4.296 0.533 1.00 87.38 107 ILE A N 1
ATOM 844 C CA . ILE A 1 107 ? -0.520 -3.917 1.699 1.00 87.38 107 ILE A CA 1
ATOM 845 C C . ILE A 1 107 ? -1.758 -3.138 1.243 1.00 87.38 107 ILE A C 1
ATOM 847 O O . ILE A 1 107 ? -2.866 -3.485 1.634 1.00 87.38 107 ILE A O 1
ATOM 851 N N . SER A 1 108 ? -1.606 -2.130 0.383 1.00 87.06 108 SER A N 1
ATOM 852 C CA . SER A 1 108 ? -2.741 -1.340 -0.105 1.00 87.06 108 SER A CA 1
ATOM 853 C C . SER A 1 108 ? -3.780 -2.182 -0.848 1.00 87.06 108 SER A C 1
ATOM 855 O O . SER A 1 108 ? -4.968 -1.932 -0.683 1.00 87.06 108 SER A O 1
ATOM 857 N N . VAL A 1 109 ? -3.356 -3.193 -1.612 1.00 89.00 109 VAL A N 1
ATOM 858 C CA . VAL A 1 109 ? -4.269 -4.126 -2.292 1.00 89.00 109 VAL A CA 1
ATOM 859 C C . VAL A 1 109 ? -4.975 -5.039 -1.290 1.00 89.00 109 VAL A C 1
ATOM 861 O O . VAL A 1 109 ? -6.198 -5.134 -1.312 1.00 89.00 109 VAL A O 1
ATOM 864 N N . VAL A 1 110 ? -4.231 -5.682 -0.383 1.00 89.31 110 VAL A N 1
ATOM 865 C CA . VAL A 1 110 ? -4.803 -6.615 0.604 1.00 89.31 110 VAL A CA 1
ATOM 866 C C . VAL A 1 110 ? -5.824 -5.911 1.494 1.00 89.31 110 VAL A C 1
ATOM 868 O O . VAL A 1 110 ? -6.917 -6.424 1.704 1.00 89.31 110 VAL A O 1
ATOM 871 N N . TYR A 1 111 ? -5.492 -4.716 1.978 1.00 90.12 111 TYR A N 1
ATOM 872 C CA . TYR A 1 111 ? -6.336 -3.958 2.898 1.00 90.12 111 TYR A CA 1
ATOM 873 C C . TYR A 1 111 ? -7.258 -2.959 2.198 1.00 90.12 111 TYR A C 1
ATOM 875 O O . TYR A 1 111 ? -7.786 -2.071 2.864 1.00 90.12 111 TYR A O 1
ATOM 883 N N . TYR A 1 112 ? -7.471 -3.086 0.886 1.00 90.31 112 TYR A N 1
ATOM 884 C CA . TYR A 1 112 ? -8.290 -2.146 0.119 1.00 90.31 112 TYR A CA 1
ATOM 885 C C . TYR A 1 112 ? -9.696 -1.990 0.718 1.00 90.31 112 TYR A C 1
ATOM 887 O O . TYR A 1 112 ? -10.090 -0.878 1.067 1.00 90.31 112 TYR A O 1
ATOM 895 N N . VAL A 1 113 ? -10.399 -3.106 0.939 1.00 90.69 113 VAL A N 1
ATOM 896 C CA . VAL A 1 113 ? -11.771 -3.116 1.483 1.00 90.69 113 VAL A CA 1
ATOM 897 C C . VAL A 1 113 ? -11.821 -2.506 2.887 1.00 90.69 113 VAL A C 1
ATOM 899 O O . VAL A 1 113 ? -12.693 -1.695 3.191 1.00 90.69 113 VAL A O 1
ATOM 902 N N . ALA A 1 114 ? -10.848 -2.833 3.742 1.00 90.94 114 ALA A N 1
ATOM 903 C CA . ALA A 1 114 ? -10.764 -2.261 5.084 1.00 90.94 114 ALA A CA 1
ATOM 904 C C . ALA A 1 114 ? -10.476 -0.749 5.054 1.00 90.94 114 ALA A C 1
ATOM 906 O O . ALA A 1 114 ? -11.053 0.005 5.837 1.00 90.94 114 ALA A O 1
ATOM 907 N N . CYS A 1 115 ? -9.606 -0.289 4.147 1.00 89.44 115 CYS A N 1
ATOM 908 C CA . CYS A 1 115 ? -9.325 1.135 3.951 1.00 89.44 115 CYS A CA 1
ATOM 909 C C . CYS A 1 115 ? -10.571 1.880 3.470 1.00 89.44 115 CYS A C 1
ATOM 911 O O . CYS A 1 115 ? -10.881 2.949 3.991 1.00 89.44 115 CYS A O 1
ATOM 913 N N . GLU A 1 116 ? -11.301 1.314 2.512 1.00 89.19 116 GLU A N 1
ATOM 914 C CA . GLU A 1 116 ? -12.541 1.894 2.007 1.00 89.19 116 GLU A CA 1
ATOM 915 C C . GLU A 1 116 ? -13.583 2.037 3.123 1.00 89.19 116 GLU A C 1
ATOM 917 O O . GLU A 1 116 ? -14.063 3.146 3.371 1.00 89.19 116 GLU A O 1
ATOM 922 N N . ALA A 1 117 ? -13.852 0.959 3.864 1.00 89.62 117 ALA A N 1
ATOM 923 C CA . ALA A 1 117 ? -14.766 0.978 5.003 1.00 89.62 117 ALA A CA 1
ATOM 924 C C . ALA A 1 117 ? -14.337 2.003 6.069 1.00 89.62 117 ALA A C 1
ATOM 926 O O . ALA A 1 117 ? -15.167 2.742 6.602 1.00 89.62 117 ALA A O 1
ATOM 927 N N . TYR A 1 118 ? -13.032 2.115 6.339 1.00 90.00 118 TYR A N 1
ATOM 928 C CA . TYR A 1 118 ? -12.483 3.136 7.229 1.00 90.00 118 TYR A CA 1
ATOM 929 C C . TYR A 1 118 ? -12.817 4.548 6.767 1.00 90.00 118 TYR A C 1
ATOM 931 O O . TYR A 1 118 ? -13.431 5.300 7.528 1.00 90.00 118 TYR A O 1
ATOM 939 N N . PHE A 1 119 ? -12.490 4.902 5.526 1.00 86.56 119 PHE A N 1
ATOM 940 C CA . PHE A 1 119 ? -12.737 6.253 5.035 1.00 86.56 119 PHE A CA 1
ATOM 941 C C . PHE A 1 119 ? -14.227 6.571 4.891 1.00 86.56 119 PHE A C 1
ATOM 943 O O . PHE A 1 119 ? -14.603 7.721 5.097 1.00 86.56 119 PHE A O 1
ATOM 950 N N . GLN A 1 120 ? -15.078 5.583 4.603 1.00 84.69 120 GLN A N 1
ATOM 951 C CA . GLN A 1 120 ? -16.535 5.749 4.596 1.00 84.69 120 GLN A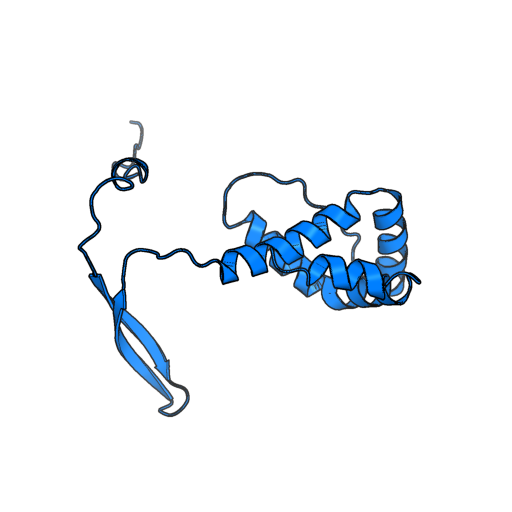 CA 1
ATOM 952 C C . GLN A 1 120 ? -17.110 5.942 6.010 1.00 84.69 120 GLN A C 1
ATOM 954 O O . GLN A 1 120 ? -18.038 6.727 6.194 1.00 84.69 120 GLN A O 1
ATOM 959 N N . SER A 1 121 ? -16.547 5.268 7.020 1.00 80.50 121 SER A N 1
ATOM 960 C CA . SER A 1 121 ? -16.995 5.377 8.417 1.00 80.50 121 SER A CA 1
ATOM 961 C C . SER A 1 121 ? -16.597 6.700 9.083 1.00 80.50 121 SER A C 1
ATOM 963 O O . SER A 1 121 ? -17.268 7.183 9.999 1.00 80.50 121 SER A O 1
ATOM 965 N N . THR A 1 122 ? -15.509 7.320 8.621 1.00 72.31 122 THR A N 1
ATOM 966 C CA . THR A 1 122 ? -15.096 8.647 9.073 1.00 72.31 122 THR A CA 1
ATOM 967 C C . THR A 1 122 ? -15.879 9.714 8.308 1.00 72.31 122 THR A C 1
ATOM 969 O O . THR A 1 122 ? -15.784 9.786 7.087 1.00 72.31 122 THR A O 1
ATOM 972 N N . LYS A 1 123 ? -16.601 10.603 9.011 1.00 59.72 123 LYS A N 1
ATOM 973 C CA . LYS A 1 123 ? -17.382 11.730 8.436 1.00 59.72 123 LYS A CA 1
ATOM 974 C C . LYS A 1 123 ? -16.568 12.737 7.586 1.00 59.72 123 LYS A C 1
ATOM 976 O O . LYS A 1 123 ? -17.121 13.722 7.115 1.00 59.72 123 LYS A O 1
ATOM 981 N N . ASP A 1 124 ? -15.279 12.481 7.381 1.00 53.94 124 ASP A N 1
ATOM 982 C CA . ASP A 1 124 ? -14.299 13.303 6.666 1.00 53.94 124 ASP A CA 1
ATOM 983 C C . ASP A 1 124 ? -13.842 12.681 5.330 1.00 53.94 124 ASP A C 1
ATOM 985 O O . ASP A 1 124 ? -12.799 13.061 4.789 1.00 53.94 124 ASP A O 1
ATOM 989 N N . SER A 1 125 ? -14.604 11.730 4.771 1.00 53.25 125 SER A N 1
ATOM 990 C CA . SER A 1 125 ? -14.260 11.054 3.508 1.00 53.25 125 SER A CA 1
ATOM 991 C C . SER A 1 125 ? -13.885 12.059 2.404 1.00 53.25 125 SER A C 1
ATOM 993 O O . SER A 1 125 ? -12.830 11.939 1.788 1.00 53.25 125 SER A O 1
ATOM 995 N N . SER A 1 126 ? -14.653 13.140 2.242 1.00 54.12 126 SER A N 1
ATOM 996 C CA . SER A 1 126 ? -14.377 14.200 1.259 1.00 54.12 126 SER A CA 1
ATOM 997 C C . SER A 1 126 ? -12.983 14.835 1.403 1.00 54.12 126 SER A C 1
ATOM 999 O O . SER A 1 126 ? -12.326 15.089 0.395 1.00 54.12 126 SER A O 1
ATOM 1001 N N . ASN A 1 127 ? -12.506 15.102 2.622 1.00 54.84 127 ASN A N 1
ATOM 1002 C CA . ASN A 1 127 ? -11.233 15.802 2.835 1.00 54.84 127 ASN A CA 1
ATOM 1003 C C . ASN A 1 127 ? -10.028 14.861 2.720 1.00 54.84 127 ASN A C 1
ATOM 1005 O O . ASN A 1 127 ? -9.012 15.239 2.134 1.00 54.84 127 ASN A O 1
ATOM 1009 N N . ALA A 1 128 ? -10.156 13.623 3.208 1.00 51.75 128 ALA A N 1
ATOM 1010 C CA . ALA A 1 128 ? -9.116 12.608 3.062 1.00 51.75 128 ALA A CA 1
ATOM 1011 C C . ALA A 1 128 ? -8.914 12.226 1.586 1.00 51.75 128 ALA A C 1
ATOM 1013 O O . ALA A 1 128 ? -7.785 12.224 1.102 1.00 51.75 128 ALA A O 1
ATOM 1014 N N . TRP A 1 129 ? -10.001 12.000 0.835 1.00 48.41 129 TRP A N 1
ATOM 1015 C CA . TRP A 1 129 ? -9.929 11.690 -0.597 1.00 48.41 129 TRP A CA 1
ATOM 1016 C C . TRP A 1 129 ? -9.335 12.844 -1.418 1.00 48.41 129 TRP A C 1
ATOM 1018 O O . TRP A 1 129 ? -8.479 12.593 -2.265 1.00 48.41 129 TRP A O 1
ATOM 1028 N N . LYS A 1 130 ? -9.677 14.104 -1.104 1.00 54.38 130 LYS A N 1
ATOM 1029 C CA . LYS A 1 130 ? -9.057 15.290 -1.729 1.00 54.38 130 LYS A CA 1
ATOM 1030 C C . LYS A 1 130 ? -7.542 15.353 -1.514 1.00 54.38 130 LYS A C 1
ATOM 1032 O O . LYS A 1 130 ? -6.819 15.697 -2.446 1.00 54.38 130 LYS A O 1
ATOM 1037 N N . ALA A 1 131 ? -7.050 14.978 -0.331 1.00 55.53 131 ALA A N 1
ATOM 1038 C CA . ALA A 1 131 ? -5.615 14.939 -0.036 1.00 55.53 131 ALA A CA 1
ATOM 1039 C C . ALA A 1 131 ? -4.862 13.839 -0.817 1.00 55.53 131 ALA A C 1
ATOM 1041 O O . ALA A 1 131 ? -3.672 13.984 -1.085 1.00 55.53 131 ALA A O 1
ATOM 1042 N N . PHE A 1 132 ? -5.540 12.759 -1.227 1.00 50.59 132 PHE A N 1
ATOM 1043 C CA . PHE A 1 132 ? -4.950 11.689 -2.048 1.00 50.59 132 PHE A CA 1
ATOM 1044 C C . PHE A 1 132 ? -5.019 11.952 -3.562 1.00 50.59 132 PHE A C 1
ATOM 1046 O O . PHE A 1 132 ? -4.298 11.303 -4.331 1.00 50.59 132 PHE A O 1
ATOM 1053 N N . THR A 1 133 ? -5.887 12.866 -4.006 1.00 47.81 133 THR A N 1
ATOM 1054 C CA . THR A 1 133 ? -6.082 13.228 -5.423 1.00 47.81 133 THR A CA 1
ATOM 1055 C C . THR A 1 133 ? -5.484 14.575 -5.811 1.00 47.81 133 THR A C 1
ATOM 1057 O O . THR A 1 133 ? -5.468 14.886 -6.999 1.00 47.81 133 THR A O 1
ATOM 1060 N N . ALA A 1 134 ? -5.009 15.375 -4.852 1.00 45.62 134 ALA A N 1
ATOM 1061 C CA . ALA A 1 134 ? -4.296 16.608 -5.155 1.00 45.62 134 ALA A CA 1
ATOM 1062 C C . ALA A 1 134 ? -3.072 16.283 -6.028 1.00 45.62 134 ALA A C 1
ATOM 1064 O O . ALA A 1 134 ? -2.213 15.491 -5.634 1.00 45.62 134 ALA A O 1
ATOM 1065 N N . LYS A 1 135 ? -3.039 16.849 -7.242 1.00 40.84 135 LYS A N 1
ATOM 1066 C CA . LYS A 1 135 ? -1.832 16.857 -8.072 1.00 40.84 135 LYS A CA 1
ATOM 1067 C C . LYS A 1 135 ? -0.734 17.583 -7.289 1.00 40.84 135 LYS A C 1
ATOM 1069 O O . LYS A 1 135 ? -1.021 18.616 -6.683 1.00 40.84 135 LYS A O 1
ATOM 1074 N N . ALA A 1 136 ? 0.461 16.995 -7.275 1.00 43.19 136 ALA A N 1
ATOM 1075 C CA . ALA A 1 136 ? 1.675 17.714 -6.907 1.00 43.19 136 ALA A CA 1
ATOM 1076 C C . ALA A 1 136 ? 1.910 18.864 -7.896 1.00 43.19 136 ALA A C 1
ATOM 1078 O O . ALA A 1 136 ? 1.533 18.686 -9.080 1.00 43.19 136 ALA A O 1
#

Sequence (136 aa):
MSDTTPSAKNVADHIDSEKEDCFMRTVTVWNESTDSWDKLVMTVTPGCAFDEGGAVIQKPRNLNNHFKSPKQRNAFKKIQEALSYPELEPTTDKDVRVAYTCKLIRISVVYYVACEAYFQSTKDSSNAWKAFTAKA

pLDDT: mean 72.02, std 16.67, range [39.0, 92.56]

Organism: NCBI:txid2496075

Secondary structure (DSSP, 8-state):
-----S----GGGGSSS----PEEEEEEEEETTTTEEEEEEEEE-S----HHHHHHHHHHHHHHHHTTSHHHHHHHHHHHHHTTPPPPPPPPP---TTHHHHHHHHHHHHTHHHHHHHHHHSTTHHHHHHHHH---

Radius of gyration: 21.46 Å; chains: 1; bounding box: 57×34×49 Å